Protein AF-A0A357IA00-F1 (afdb_monomer)

Mean predicted aligned error: 7.37 Å

Sequence (165 aa):
MKSTLLLFLLLGLASAQACAQSPETIKTDASGEVITHVTATASRWSAFDGQVDEADDLADLVAVAWGNGSLGLHRGHAPIENVLETFLGISHDEMHVLMEDAGLNLDGVCKHLGLPTENLIQSLVNSFRPFVSEGVSNGVITAKEADQWVEQLRAEFSKRVYWTG

Secondary structure (DSSP, 8-state):
----------------------GGG-------PPP-S-PPPP-TTSS--S--SSHHHHHHHHHHHH--GGGTTT---TTTHHHHHHHH-S-HHHHHHHHHTS---HHHHHHHHT--HHHHHHHHHHHHHHHHHHHHHTTSS-HHHHHHHHHHHHHHHHHHHT---

Structure (mmCIF, N/CA/C/O backbone):
data_AF-A0A357IA00-F1
#
_entry.id   AF-A0A357IA00-F1
#
loop_
_atom_site.group_PDB
_atom_site.id
_atom_site.type_symbol
_atom_site.label_atom_id
_atom_site.label_alt_id
_atom_site.label_comp_id
_atom_site.label_asym_id
_atom_site.label_entity_id
_atom_site.label_seq_id
_atom_site.pdbx_PDB_ins_code
_atom_site.Cartn_x
_atom_site.Cartn_y
_atom_site.Cartn_z
_atom_site.occupancy
_atom_site.B_iso_or_equiv
_atom_site.auth_seq_id
_atom_site.auth_comp_id
_atom_site.auth_asym_id
_atom_site.auth_atom_id
_atom_site.pdbx_PDB_model_num
ATOM 1 N N . MET A 1 1 ? 59.838 -47.662 -31.251 1.00 42.03 1 MET A N 1
ATOM 2 C CA . MET A 1 1 ? 59.859 -46.214 -30.938 1.00 42.03 1 MET A CA 1
ATOM 3 C C . MET A 1 1 ? 58.449 -45.699 -31.200 1.00 42.03 1 MET A C 1
ATOM 5 O O . MET A 1 1 ? 58.022 -45.743 -32.338 1.00 42.03 1 MET A O 1
ATOM 9 N N . LYS A 1 2 ? 57.588 -45.703 -30.175 1.00 43.16 2 LYS A N 1
ATOM 10 C CA . LYS A 1 2 ? 57.133 -44.511 -29.426 1.00 43.16 2 LYS A CA 1
ATOM 11 C C . LYS A 1 2 ? 56.618 -43.398 -30.350 1.00 43.16 2 LYS A C 1
ATOM 13 O O . LYS A 1 2 ? 57.444 -42.705 -30.924 1.00 43.16 2 LYS A O 1
ATOM 18 N N . SER A 1 3 ? 55.295 -43.235 -30.426 1.00 45.41 3 SER A N 1
ATOM 19 C CA . SER A 1 3 ? 54.645 -41.918 -30.323 1.00 45.41 3 SER A CA 1
ATOM 20 C C . SER A 1 3 ? 53.126 -42.059 -30.190 1.00 45.41 3 SER A C 1
ATOM 22 O O . SER A 1 3 ? 52.391 -42.199 -31.158 1.00 45.41 3 SER A O 1
ATOM 24 N N . THR A 1 4 ? 52.723 -42.129 -28.924 1.00 47.62 4 THR A N 1
ATOM 25 C CA . THR A 1 4 ? 51.715 -41.294 -28.259 1.00 47.62 4 THR A CA 1
ATOM 26 C C . THR A 1 4 ? 50.505 -40.824 -29.072 1.00 47.62 4 THR A C 1
ATOM 28 O O . THR A 1 4 ? 50.554 -39.839 -29.803 1.00 47.62 4 THR A O 1
ATOM 31 N N . LEU A 1 5 ? 49.384 -41.490 -28.799 1.00 42.22 5 LEU A N 1
ATOM 32 C CA . LEU A 1 5 ? 48.021 -41.001 -28.966 1.00 42.22 5 LEU A CA 1
ATOM 33 C C . LEU A 1 5 ? 47.804 -39.807 -28.014 1.00 42.22 5 LEU A C 1
ATOM 35 O O . LEU A 1 5 ? 47.891 -39.978 -26.798 1.00 42.22 5 LEU A O 1
ATOM 39 N N . LEU A 1 6 ? 47.549 -38.610 -28.546 1.00 43.16 6 LEU A N 1
ATOM 40 C CA . LEU A 1 6 ? 47.184 -37.438 -27.745 1.00 43.16 6 LEU A CA 1
ATOM 41 C C . LEU A 1 6 ? 45.670 -37.223 -27.855 1.00 43.16 6 LEU A C 1
ATOM 43 O O . LEU A 1 6 ? 45.167 -36.642 -28.813 1.00 43.16 6 LEU A O 1
ATOM 47 N N . LEU A 1 7 ? 44.950 -37.765 -26.876 1.00 41.38 7 LEU A N 1
ATOM 48 C CA . LEU A 1 7 ? 43.521 -37.568 -26.679 1.00 41.38 7 LEU A CA 1
ATOM 49 C C . LEU A 1 7 ? 43.317 -36.205 -26.001 1.00 41.38 7 LEU A C 1
ATOM 51 O O . LEU A 1 7 ? 43.512 -36.077 -24.794 1.00 41.38 7 LEU A O 1
ATOM 55 N N . PHE A 1 8 ? 42.947 -35.179 -26.768 1.00 42.94 8 PHE A N 1
ATOM 56 C CA . PHE A 1 8 ? 42.457 -33.922 -26.201 1.00 42.94 8 PHE A CA 1
ATOM 57 C C . PHE A 1 8 ? 41.003 -34.109 -25.766 1.00 42.94 8 PHE A C 1
ATOM 59 O O . PHE A 1 8 ? 40.069 -33.955 -26.549 1.00 42.94 8 PHE A O 1
ATOM 66 N N . LEU A 1 9 ? 40.820 -34.463 -24.496 1.00 45.28 9 LEU A N 1
ATOM 67 C CA . LEU A 1 9 ? 39.535 -34.364 -23.821 1.00 45.28 9 LEU A CA 1
ATOM 68 C C . LEU A 1 9 ? 39.321 -32.889 -23.437 1.00 45.28 9 LEU A C 1
ATOM 70 O O . LEU A 1 9 ? 39.740 -32.453 -22.366 1.00 45.28 9 LEU A O 1
ATOM 74 N N . LEU A 1 10 ? 38.707 -32.102 -24.326 1.00 43.69 10 LEU A N 1
ATOM 75 C CA . LEU A 1 10 ? 38.127 -30.813 -23.944 1.00 43.69 10 LEU A CA 1
ATOM 76 C C . LEU A 1 10 ? 36.872 -31.096 -23.101 1.00 43.69 10 LEU A C 1
ATOM 78 O O . LEU A 1 10 ? 35.783 -31.295 -23.637 1.00 43.69 10 LEU A O 1
ATOM 82 N N . LEU A 1 11 ? 37.024 -31.115 -21.775 1.00 46.38 11 LEU A N 1
ATOM 83 C CA . LEU A 1 11 ? 35.903 -30.867 -20.870 1.00 46.38 11 LEU A CA 1
ATOM 84 C C . LEU A 1 11 ? 35.528 -29.389 -21.021 1.00 46.38 11 LEU A C 1
ATOM 86 O O . LEU A 1 11 ? 36.132 -28.511 -20.407 1.00 46.38 11 LEU A O 1
ATOM 90 N N . GLY A 1 12 ? 34.552 -29.111 -21.883 1.00 43.78 12 GLY A N 1
ATOM 91 C CA . GLY A 1 12 ? 33.860 -27.833 -21.874 1.00 43.78 12 GLY A CA 1
ATOM 92 C C . GLY A 1 12 ? 33.111 -27.701 -20.553 1.00 43.78 12 GLY A C 1
ATOM 93 O O . GLY A 1 12 ? 32.105 -28.375 -20.343 1.00 43.78 12 GLY A O 1
ATOM 94 N N . LEU A 1 13 ? 33.609 -26.848 -19.658 1.00 54.28 13 LEU A N 1
ATOM 95 C CA . LEU A 1 13 ? 32.799 -26.295 -18.582 1.00 54.28 13 LEU A CA 1
ATOM 96 C C . LEU A 1 13 ? 31.706 -25.446 -19.236 1.00 54.28 13 LEU A C 1
ATOM 98 O O . LEU A 1 13 ? 31.933 -24.296 -19.604 1.00 54.28 13 LEU A O 1
ATOM 102 N N . ALA A 1 14 ? 30.521 -26.026 -19.404 1.00 50.19 14 ALA A N 1
ATOM 103 C CA . ALA A 1 14 ? 29.306 -25.242 -19.513 1.00 50.19 14 ALA A CA 1
ATOM 104 C C . ALA A 1 14 ? 29.082 -24.609 -18.137 1.00 50.19 14 ALA A C 1
ATOM 106 O O . ALA A 1 14 ? 28.537 -25.237 -17.230 1.00 50.19 14 ALA A O 1
ATOM 107 N N . SER A 1 15 ? 29.580 -23.388 -17.957 1.00 54.38 15 SER A N 1
ATOM 108 C CA . SER A 1 15 ? 29.129 -22.528 -16.872 1.00 54.38 15 SER A CA 1
ATOM 109 C C . SER A 1 15 ? 27.621 -22.380 -17.040 1.00 54.38 15 SER A C 1
ATOM 111 O O . SER A 1 15 ? 27.161 -21.749 -17.990 1.00 54.38 15 SER A O 1
ATOM 113 N N . ALA A 1 16 ? 26.848 -23.018 -16.164 1.00 47.97 16 ALA A N 1
ATOM 114 C CA . ALA A 1 16 ? 25.434 -22.733 -16.019 1.00 47.97 16 ALA A CA 1
ATOM 115 C C . ALA A 1 16 ? 25.329 -21.309 -15.462 1.00 47.97 16 ALA A C 1
ATOM 117 O O . ALA A 1 16 ? 25.293 -21.099 -14.252 1.00 47.97 16 ALA A O 1
ATOM 118 N N . GLN A 1 17 ? 25.369 -20.320 -16.354 1.00 48.19 17 GLN A N 1
ATOM 119 C CA . GLN A 1 17 ? 24.880 -18.987 -16.059 1.00 48.19 17 GLN A CA 1
ATOM 120 C C . GLN A 1 17 ? 23.398 -19.192 -15.732 1.00 48.19 17 GLN A C 1
ATOM 122 O O . GLN A 1 17 ? 22.596 -19.443 -16.630 1.00 48.19 17 GLN A O 1
ATOM 127 N N . ALA A 1 18 ? 23.034 -19.172 -14.449 1.00 45.34 18 ALA A N 1
ATOM 128 C CA . ALA A 1 18 ? 21.660 -18.864 -14.090 1.00 45.34 18 ALA A CA 1
ATOM 129 C C . ALA A 1 18 ? 21.361 -17.540 -14.800 1.00 45.34 18 ALA A C 1
ATOM 131 O O . ALA A 1 18 ? 22.087 -16.564 -14.598 1.00 45.34 18 ALA A O 1
ATOM 132 N N . CYS A 1 19 ? 20.428 -17.549 -15.749 1.00 46.84 19 CYS A N 1
ATOM 133 C CA . CYS A 1 19 ? 20.071 -16.356 -16.498 1.00 46.84 19 CYS A CA 1
ATOM 134 C C . CYS A 1 19 ? 19.528 -15.340 -15.493 1.00 46.84 19 CYS A C 1
ATOM 136 O O . CYS A 1 19 ? 18.376 -15.451 -15.089 1.00 46.84 19 CYS A O 1
ATOM 138 N N . ALA A 1 20 ? 20.357 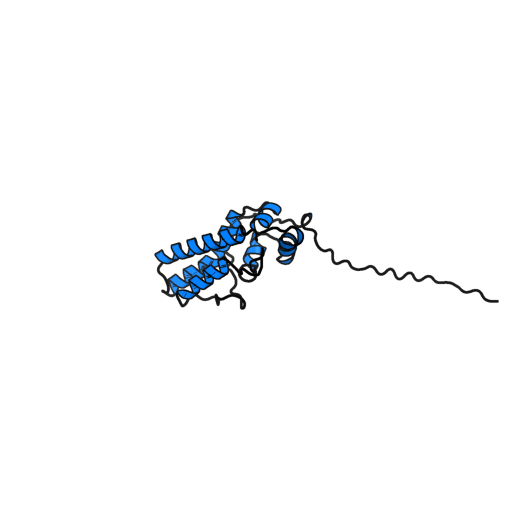-14.388 -15.059 1.00 65.00 20 ALA A N 1
ATOM 139 C CA . ALA A 1 20 ? 19.856 -13.187 -14.414 1.00 65.00 20 ALA A CA 1
ATOM 140 C C . ALA A 1 20 ? 18.888 -12.549 -15.417 1.00 65.00 20 ALA A C 1
ATOM 142 O O . ALA A 1 20 ? 19.295 -12.222 -16.537 1.00 65.00 20 ALA A O 1
ATOM 143 N N . GLN A 1 21 ? 17.600 -12.505 -15.073 1.00 78.62 21 GLN A N 1
ATOM 144 C CA . GLN A 1 21 ? 16.610 -11.826 -15.900 1.00 78.62 21 GLN A CA 1
ATOM 145 C C . GLN A 1 21 ? 17.008 -10.357 -15.962 1.00 78.62 21 GLN A C 1
ATOM 147 O O . GLN A 1 21 ? 17.310 -9.756 -14.936 1.00 78.62 21 GLN A O 1
ATOM 152 N N . SER A 1 22 ? 17.058 -9.790 -17.161 1.00 89.94 22 SER A N 1
ATOM 153 C CA . SER A 1 22 ? 17.303 -8.363 -17.311 1.00 89.94 22 SER A CA 1
ATOM 154 C C . SER A 1 22 ? 15.982 -7.591 -17.211 1.00 89.94 22 SER A C 1
ATOM 156 O O . SER A 1 22 ? 14.942 -8.124 -17.631 1.00 89.94 22 SER A O 1
ATOM 158 N N . PRO A 1 23 ? 15.991 -6.348 -16.692 1.00 92.75 23 PRO A N 1
ATOM 159 C CA . PRO A 1 23 ? 14.782 -5.545 -16.494 1.00 92.75 23 PRO A CA 1
ATOM 160 C C . PRO A 1 23 ? 13.853 -5.479 -17.717 1.00 92.75 23 PRO A C 1
ATOM 162 O O . PRO A 1 23 ? 12.634 -5.562 -17.590 1.00 92.75 23 PRO A O 1
ATOM 165 N N . GLU A 1 24 ? 14.410 -5.390 -18.926 1.00 91.94 24 GLU A N 1
ATOM 166 C CA . GLU A 1 24 ? 13.651 -5.293 -20.178 1.00 91.94 24 GLU A CA 1
ATOM 167 C C . GLU A 1 24 ? 12.888 -6.569 -20.574 1.00 91.94 24 GLU A C 1
ATOM 169 O O . GLU A 1 24 ? 11.997 -6.520 -21.428 1.00 91.94 24 GLU A O 1
ATOM 174 N N . THR A 1 25 ? 13.233 -7.715 -19.981 1.00 95.56 25 THR A N 1
ATOM 175 C CA . THR A 1 25 ? 12.562 -8.997 -20.247 1.00 95.56 25 THR A CA 1
ATOM 176 C C . THR A 1 25 ? 11.401 -9.272 -19.302 1.00 95.56 25 THR A C 1
ATOM 178 O O . THR A 1 25 ? 10.534 -10.078 -19.641 1.00 95.56 25 THR A O 1
ATOM 181 N N . ILE A 1 26 ? 11.357 -8.581 -18.161 1.00 97.12 26 ILE A N 1
ATOM 182 C CA . ILE A 1 26 ? 10.311 -8.737 -17.153 1.00 97.12 26 ILE A CA 1
ATOM 183 C C . ILE A 1 26 ? 9.039 -8.063 -17.660 1.00 97.12 26 ILE A C 1
ATOM 185 O O . ILE A 1 26 ? 9.021 -6.876 -17.996 1.00 97.12 26 ILE A O 1
ATOM 189 N N . LYS A 1 27 ? 7.975 -8.857 -17.735 1.00 96.25 27 LYS A N 1
ATOM 190 C CA . LYS A 1 27 ? 6.643 -8.467 -18.193 1.00 96.25 27 LYS A CA 1
ATOM 191 C C . LYS A 1 27 ? 5.608 -9.126 -17.300 1.00 96.25 27 LYS A C 1
ATOM 193 O O . LYS A 1 27 ? 5.905 -10.111 -16.634 1.00 96.25 27 LYS A O 1
ATOM 198 N N . THR A 1 28 ? 4.395 -8.602 -17.343 1.00 97.75 28 THR A N 1
ATOM 199 C CA . THR A 1 28 ? 3.259 -9.158 -16.618 1.00 97.75 28 THR A CA 1
ATOM 200 C C . THR A 1 28 ? 2.105 -9.452 -17.561 1.00 97.75 28 THR A C 1
ATOM 202 O O . THR A 1 28 ? 1.917 -8.746 -18.554 1.00 97.75 28 THR A O 1
ATOM 205 N N . ASP A 1 29 ? 1.321 -10.466 -17.205 1.00 95.06 29 ASP A N 1
ATOM 206 C CA . ASP A 1 29 ? -0.002 -10.732 -17.773 1.00 95.06 29 ASP A CA 1
ATOM 207 C C . ASP A 1 29 ? -1.131 -10.300 -16.808 1.00 95.06 29 ASP A C 1
ATOM 209 O O . ASP A 1 29 ? -2.309 -10.564 -17.062 1.00 95.06 29 ASP A O 1
ATOM 213 N N . ALA A 1 30 ? -0.796 -9.650 -15.683 1.00 97.12 30 ALA A N 1
ATOM 214 C CA . ALA A 1 30 ? -1.780 -9.137 -14.736 1.00 97.12 30 ALA A CA 1
ATOM 215 C C . ALA A 1 30 ? -2.651 -8.045 -15.369 1.00 97.12 30 ALA A C 1
ATOM 217 O O . ALA A 1 30 ? -2.186 -7.198 -16.130 1.00 97.12 30 ALA A O 1
ATOM 218 N N . SER A 1 31 ? -3.933 -8.031 -15.000 1.00 95.31 31 SER A N 1
ATOM 219 C CA . SER A 1 31 ? -4.900 -7.051 -15.507 1.00 95.31 31 SER A CA 1
ATOM 220 C C . SER A 1 31 ? -4.685 -5.637 -14.957 1.00 95.31 31 SER A C 1
ATOM 222 O O . SER A 1 31 ? -5.182 -4.673 -15.537 1.00 95.31 31 SER A O 1
ATOM 224 N N . GLY A 1 3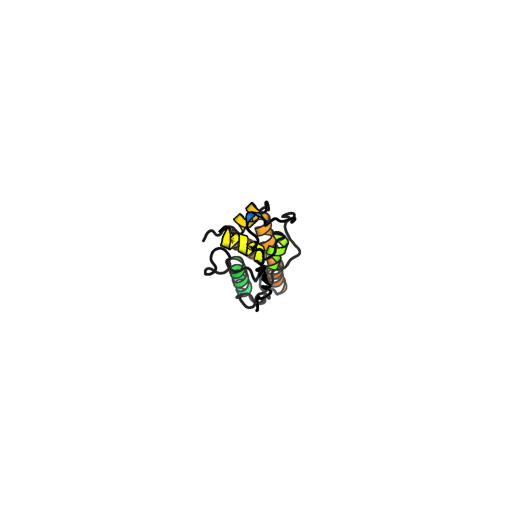2 ? -3.995 -5.504 -13.817 1.00 95.31 32 GLY A N 1
ATOM 225 C CA . GLY A 1 32 ? -3.881 -4.245 -13.078 1.00 95.31 32 GLY A CA 1
ATOM 226 C C . GLY A 1 32 ? -5.182 -3.798 -12.406 1.00 95.31 32 GLY A C 1
ATOM 227 O O . GLY A 1 32 ? -5.308 -2.633 -12.019 1.00 95.31 32 GLY A O 1
ATOM 228 N N . GLU A 1 33 ? -6.170 -4.687 -12.286 1.00 98.19 33 GLU A N 1
ATOM 229 C CA . GLU A 1 33 ? -7.403 -4.418 -11.547 1.00 98.19 33 GLU A CA 1
ATOM 230 C C . GLU A 1 33 ? -7.151 -4.329 -10.037 1.00 98.19 33 GLU A C 1
ATOM 232 O O . GLU A 1 33 ? -6.215 -4.911 -9.491 1.00 98.19 33 GLU A O 1
ATOM 237 N N . VAL A 1 34 ? -8.012 -3.581 -9.345 1.00 98.56 34 VAL A N 1
ATOM 238 C CA . VAL A 1 34 ? -7.945 -3.443 -7.889 1.00 98.56 34 VAL A CA 1
ATOM 239 C C . VAL A 1 34 ? -8.228 -4.784 -7.213 1.00 98.56 34 VAL A C 1
ATOM 241 O O . VAL A 1 34 ? -9.272 -5.394 -7.437 1.00 98.56 34 VAL A O 1
ATOM 244 N N . ILE A 1 35 ? -7.344 -5.191 -6.304 1.00 97.06 35 ILE A N 1
ATOM 245 C CA . ILE A 1 35 ? -7.514 -6.391 -5.486 1.00 97.06 35 ILE A CA 1
ATOM 246 C C . ILE A 1 35 ? -8.331 -6.063 -4.232 1.00 97.06 35 ILE A C 1
ATOM 248 O O . ILE A 1 35 ? -8.116 -5.050 -3.561 1.00 97.06 35 ILE A O 1
ATOM 252 N N . THR A 1 36 ? -9.267 -6.947 -3.889 1.00 95.56 36 THR A N 1
ATOM 253 C CA . THR A 1 36 ? -10.145 -6.837 -2.706 1.00 95.56 36 THR A CA 1
ATOM 254 C C . THR A 1 36 ? -10.107 -8.065 -1.794 1.00 95.56 36 THR A C 1
ATOM 256 O O . THR A 1 36 ? -10.689 -8.035 -0.713 1.00 95.56 36 THR A O 1
ATOM 259 N N . HIS A 1 37 ? -9.443 -9.146 -2.215 1.00 91.69 37 HIS A N 1
ATOM 260 C CA . HIS A 1 37 ? -9.500 -10.462 -1.560 1.00 91.69 37 HIS A CA 1
ATOM 261 C C . HIS A 1 37 ? -8.153 -10.948 -1.011 1.00 91.69 37 HIS A C 1
ATOM 263 O O . HIS A 1 37 ? -8.045 -12.095 -0.586 1.00 91.69 37 HIS A O 1
ATOM 269 N N . VAL A 1 38 ? -7.131 -10.092 -1.020 1.00 94.06 38 VAL A N 1
ATOM 270 C CA . VAL A 1 38 ? -5.818 -10.392 -0.443 1.00 94.06 38 VAL A CA 1
ATOM 271 C C . VAL A 1 38 ? -5.630 -9.509 0.777 1.00 94.06 38 VAL A C 1
ATOM 273 O O . VAL A 1 38 ? -5.632 -8.286 0.656 1.00 94.06 38 VAL A O 1
ATOM 276 N N . THR 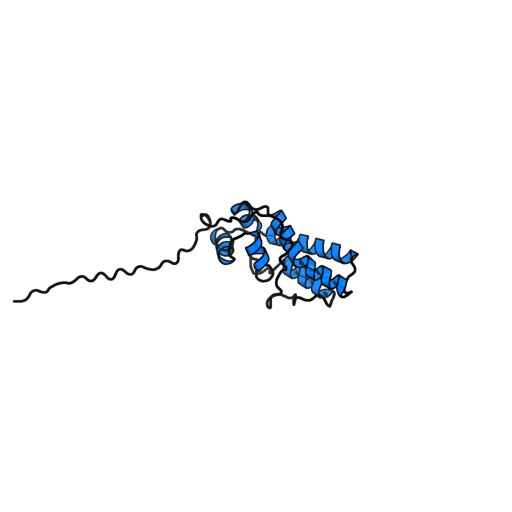A 1 39 ? -5.475 -10.131 1.942 1.00 93.69 39 THR A N 1
ATOM 277 C CA . THR A 1 39 ? -5.074 -9.445 3.173 1.00 93.69 39 THR A CA 1
ATOM 278 C C . THR A 1 39 ? -3.554 -9.427 3.251 1.00 93.69 39 THR A C 1
ATOM 280 O O . THR A 1 39 ? -2.894 -10.411 2.906 1.00 93.69 39 THR A O 1
ATOM 283 N N . ALA A 1 40 ? -2.997 -8.308 3.697 1.00 92.38 40 ALA A N 1
ATOM 284 C CA . ALA A 1 40 ? -1.577 -8.209 3.985 1.00 92.38 40 ALA A CA 1
ATOM 285 C C . ALA A 1 40 ? -1.171 -9.155 5.122 1.00 92.38 40 ALA A C 1
ATOM 287 O O . ALA A 1 40 ? -1.985 -9.527 5.968 1.00 92.38 40 ALA A O 1
ATOM 288 N N . THR A 1 41 ? 0.093 -9.560 5.136 1.00 89.75 41 THR A N 1
ATOM 289 C CA . THR A 1 41 ? 0.585 -10.540 6.106 1.00 89.75 41 THR A CA 1
ATOM 290 C C . THR A 1 41 ? 1.300 -9.823 7.243 1.00 89.75 41 THR A C 1
ATOM 292 O O . THR A 1 41 ? 2.207 -9.026 7.010 1.00 89.75 41 THR A O 1
ATOM 295 N N . ALA A 1 42 ? 0.934 -10.123 8.488 1.00 80.81 42 ALA A N 1
ATOM 296 C CA . ALA A 1 42 ? 1.729 -9.687 9.628 1.00 80.81 42 ALA A CA 1
ATOM 297 C C . ALA A 1 42 ? 3.135 -10.301 9.538 1.00 80.81 42 ALA A C 1
ATOM 299 O O . ALA A 1 42 ? 3.300 -11.487 9.251 1.00 80.81 42 ALA A O 1
ATOM 300 N N . SER A 1 43 ? 4.166 -9.493 9.760 1.00 79.56 43 SER A N 1
ATOM 301 C CA . SER A 1 43 ? 5.558 -9.927 9.640 1.00 79.56 43 SER A CA 1
ATOM 302 C C . SER A 1 43 ? 6.241 -9.835 10.991 1.00 79.56 43 SER A C 1
ATOM 304 O O . SER A 1 43 ? 6.122 -8.828 11.672 1.00 79.56 43 SER A O 1
ATOM 306 N N . ARG A 1 44 ? 7.072 -10.822 11.345 1.00 79.00 44 ARG A N 1
ATOM 307 C CA . ARG A 1 44 ? 7.902 -10.767 12.569 1.00 79.00 44 ARG A CA 1
ATOM 308 C C . ARG A 1 44 ? 8.883 -9.583 12.610 1.00 79.00 44 ARG A C 1
ATOM 310 O O . ARG A 1 44 ? 9.554 -9.372 13.612 1.00 79.00 44 ARG A O 1
ATOM 317 N N . TRP A 1 45 ? 9.045 -8.898 11.481 1.00 76.69 45 TRP A N 1
ATOM 318 C CA . TRP A 1 45 ? 9.912 -7.734 11.303 1.00 76.69 45 TRP A CA 1
ATOM 319 C C . TRP A 1 45 ? 9.137 -6.408 11.316 1.00 76.69 45 TRP A C 1
ATOM 321 O O . TRP A 1 45 ? 9.719 -5.358 11.054 1.00 76.69 45 TRP A O 1
ATOM 331 N N . SER A 1 46 ? 7.828 -6.472 11.557 1.00 83.19 46 SER A N 1
ATOM 332 C CA . SER A 1 46 ? 6.908 -5.347 11.678 1.00 83.19 46 SER A CA 1
ATOM 333 C C . SER A 1 46 ? 6.656 -5.025 13.153 1.00 83.19 46 SER A C 1
ATOM 335 O O . SER A 1 46 ? 6.777 -5.908 13.999 1.00 83.19 46 SER A O 1
ATOM 337 N N . ALA A 1 47 ? 6.302 -3.771 13.446 1.00 81.81 47 ALA A N 1
ATOM 338 C CA . ALA A 1 47 ? 5.765 -3.381 14.751 1.00 81.81 47 ALA A CA 1
ATOM 339 C C . ALA A 1 47 ? 4.340 -3.930 14.952 1.00 81.81 47 ALA A C 1
ATOM 341 O O . ALA A 1 47 ? 4.028 -4.441 16.016 1.00 81.81 47 ALA A O 1
ATOM 342 N N . PHE A 1 48 ? 3.536 -3.938 13.882 1.00 92.94 48 PHE A N 1
ATOM 343 C CA . PHE A 1 48 ? 2.209 -4.549 13.859 1.00 92.94 48 PHE A CA 1
ATOM 344 C C . PHE A 1 48 ? 2.295 -6.079 13.925 1.00 92.94 48 PHE A C 1
ATOM 346 O O . PHE A 1 48 ? 2.929 -6.696 13.056 1.00 92.94 48 PHE A O 1
ATOM 353 N N . ASP A 1 49 ? 1.637 -6.674 14.918 1.00 90.69 49 ASP A N 1
ATOM 354 C CA . ASP A 1 49 ? 1.691 -8.104 15.234 1.00 90.69 49 ASP A CA 1
ATOM 355 C C . ASP A 1 49 ? 0.620 -8.948 14.514 1.00 90.69 49 ASP A C 1
ATOM 357 O O . ASP A 1 49 ? 0.689 -10.181 14.510 1.00 90.69 49 ASP A O 1
ATOM 361 N N . GLY A 1 50 ? -0.316 -8.287 13.829 1.00 93.44 50 GLY A N 1
ATOM 362 C CA . GLY A 1 50 ? -1.392 -8.922 13.077 1.00 93.44 50 GLY A CA 1
ATOM 363 C C . GLY A 1 50 ? -2.756 -8.896 13.751 1.00 93.44 50 GLY A C 1
ATOM 364 O O . GLY A 1 50 ? -3.665 -9.522 13.205 1.00 93.44 50 GLY A O 1
ATOM 365 N N . GLN A 1 51 ? -2.902 -8.219 14.888 1.00 95.06 51 GLN A N 1
ATOM 366 C CA . GLN A 1 51 ? -4.172 -8.039 15.590 1.00 95.06 51 GLN A CA 1
ATOM 367 C C . GLN A 1 51 ? -4.405 -6.556 15.886 1.00 95.06 51 GLN A C 1
ATOM 369 O O . GLN A 1 51 ? -3.480 -5.754 15.859 1.00 95.06 51 GLN A O 1
ATOM 374 N N . VAL A 1 52 ? -5.666 -6.179 16.100 1.00 97.00 52 VAL A N 1
ATOM 375 C CA . VAL A 1 52 ? -6.030 -4.826 16.550 1.00 97.00 52 VAL A CA 1
ATOM 376 C C . VAL A 1 52 ? -6.846 -4.954 17.824 1.00 97.00 52 VAL A C 1
ATOM 378 O O . VAL A 1 52 ? -8.080 -5.016 17.781 1.00 97.00 52 VAL A O 1
ATOM 381 N N . ASP A 1 53 ? -6.159 -5.047 18.955 1.00 96.69 53 ASP A N 1
ATOM 382 C CA . ASP A 1 53 ? -6.757 -5.109 20.289 1.00 96.69 53 ASP A CA 1
ATOM 383 C C . ASP A 1 53 ? -6.503 -3.835 21.114 1.00 96.69 53 ASP A C 1
ATOM 385 O O . ASP A 1 53 ? -7.231 -3.578 22.080 1.00 96.69 53 ASP A O 1
ATOM 389 N N . GLU A 1 54 ? -5.606 -2.961 20.651 1.00 96.06 54 GLU A N 1
ATOM 390 C CA . GLU A 1 54 ? -5.338 -1.637 21.201 1.00 96.06 54 GLU A CA 1
ATOM 391 C C . GLU A 1 54 ? -5.297 -0.547 20.109 1.00 96.06 54 GLU A C 1
ATOM 393 O O . GLU A 1 54 ? -5.128 -0.792 18.915 1.00 96.06 54 GLU A O 1
ATOM 398 N N . ALA A 1 55 ? -5.499 0.717 20.502 1.00 90.75 55 ALA A N 1
ATOM 399 C CA . ALA A 1 55 ? -5.532 1.825 19.538 1.00 90.75 55 ALA A CA 1
ATOM 400 C C . ALA A 1 55 ? -4.161 2.077 18.884 1.00 90.75 55 ALA A C 1
ATOM 402 O O . ALA A 1 55 ? -4.103 2.549 17.745 1.00 90.75 55 ALA A O 1
ATOM 403 N N . ASP A 1 56 ? -3.078 1.754 19.595 1.00 95.75 56 ASP A N 1
ATOM 404 C CA . ASP A 1 56 ? -1.706 1.922 19.118 1.00 95.75 56 ASP A CA 1
ATOM 405 C C . ASP A 1 56 ? -1.375 0.951 17.965 1.00 95.75 56 ASP A C 1
ATOM 407 O O . ASP A 1 56 ? -0.601 1.316 17.078 1.00 95.75 56 ASP A O 1
ATOM 411 N N . ASP A 1 57 ? -2.058 -0.197 17.857 1.00 97.00 57 ASP A N 1
ATOM 412 C CA . ASP A 1 57 ? -1.873 -1.146 16.747 1.00 97.00 57 ASP A CA 1
ATOM 413 C C . ASP A 1 57 ? -2.199 -0.520 15.387 1.00 97.00 57 ASP A C 1
ATOM 415 O O . ASP A 1 57 ? -1.589 -0.844 14.368 1.00 97.00 57 ASP A O 1
ATOM 419 N N . LEU A 1 58 ? -3.149 0.420 15.345 1.00 96.94 58 LEU A N 1
ATOM 420 C CA . LEU A 1 58 ? -3.493 1.137 14.115 1.00 96.94 58 LEU A CA 1
ATOM 421 C C . LEU A 1 58 ? -2.407 2.144 13.722 1.00 96.94 58 LEU A C 1
ATOM 423 O O . LEU A 1 58 ? -2.183 2.369 12.530 1.00 96.94 58 LEU A O 1
ATOM 427 N N . ALA A 1 59 ? -1.699 2.720 14.696 1.00 96.88 59 ALA A N 1
ATOM 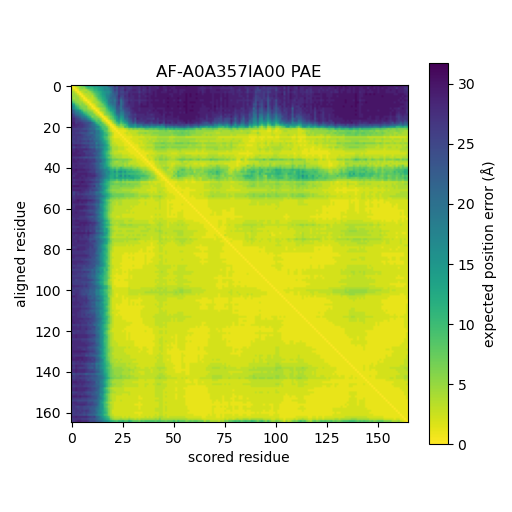428 C CA . ALA A 1 59 ? -0.534 3.553 14.423 1.00 96.88 59 ALA A CA 1
ATOM 429 C C . ALA A 1 59 ? 0.622 2.705 13.871 1.00 96.88 59 ALA A C 1
ATOM 431 O O . ALA A 1 59 ? 1.255 3.101 12.887 1.00 96.88 59 ALA A O 1
ATOM 432 N N . ASP A 1 60 ? 0.836 1.513 14.427 1.00 96.44 60 ASP A N 1
ATOM 433 C CA . ASP A 1 60 ? 1.811 0.554 13.910 1.00 96.44 60 ASP A CA 1
ATOM 434 C C . ASP A 1 60 ? 1.440 0.075 12.505 1.00 96.44 60 ASP A C 1
ATOM 436 O O . ASP A 1 60 ? 2.290 0.034 11.613 1.00 96.44 60 ASP A O 1
ATOM 440 N N . LEU A 1 61 ? 0.158 -0.184 12.250 1.00 96.81 61 LEU A N 1
ATOM 441 C CA . LEU A 1 61 ? -0.357 -0.530 10.931 1.00 96.81 61 LEU A CA 1
ATOM 442 C C . LEU A 1 61 ? -0.078 0.584 9.897 1.00 96.81 61 LEU A C 1
ATOM 444 O O . LEU A 1 61 ? 0.356 0.308 8.774 1.00 96.81 61 LEU A O 1
ATOM 448 N N . VAL A 1 62 ? -0.261 1.854 10.272 1.00 97.19 62 VAL A N 1
ATOM 449 C CA . VAL A 1 62 ? 0.093 3.016 9.435 1.00 97.19 62 VAL A CA 1
ATOM 450 C C . VAL A 1 62 ? 1.608 3.114 9.216 1.00 97.19 62 VAL A C 1
ATOM 452 O O . VAL A 1 62 ? 2.054 3.377 8.095 1.00 97.19 62 VAL A O 1
ATOM 455 N N . ALA A 1 63 ? 2.424 2.834 10.235 1.00 96.12 63 ALA A N 1
ATOM 456 C CA . ALA A 1 63 ? 3.879 2.793 10.093 1.00 96.12 63 ALA A CA 1
ATOM 457 C C . ALA A 1 63 ? 4.333 1.686 9.121 1.00 96.12 63 ALA A C 1
ATOM 459 O O . ALA A 1 63 ? 5.242 1.902 8.314 1.00 96.12 63 ALA A O 1
ATOM 460 N N . VAL A 1 64 ? 3.666 0.529 9.127 1.00 96.44 64 VAL A N 1
ATOM 461 C CA . VAL A 1 64 ? 3.898 -0.550 8.153 1.00 96.44 64 VAL A CA 1
ATOM 462 C C . VAL A 1 64 ? 3.545 -0.116 6.732 1.00 96.44 64 VAL A C 1
ATOM 464 O O . VAL A 1 64 ? 4.294 -0.421 5.797 1.00 96.44 64 VAL A O 1
ATOM 467 N N . ALA A 1 65 ? 2.439 0.614 6.555 1.00 97.50 65 ALA A N 1
ATOM 468 C CA . ALA A 1 65 ? 2.047 1.141 5.250 1.00 97.50 65 ALA A CA 1
ATOM 469 C C . ALA A 1 65 ? 3.123 2.074 4.667 1.00 97.50 65 ALA A C 1
ATOM 471 O O . ALA A 1 65 ? 3.451 1.971 3.482 1.00 97.50 65 ALA A O 1
ATOM 472 N N . TRP A 1 66 ? 3.741 2.915 5.506 1.00 97.06 66 TRP A N 1
ATOM 473 C CA . TRP A 1 66 ? 4.855 3.778 5.097 1.00 97.06 66 TRP A CA 1
ATOM 474 C C . TRP A 1 66 ? 6.147 2.997 4.809 1.00 97.06 66 TRP A C 1
ATOM 476 O O . TRP A 1 66 ? 6.878 3.286 3.855 1.00 97.06 66 TRP A O 1
ATOM 486 N N . GLY A 1 67 ? 6.417 1.973 5.616 1.00 95.25 67 GLY A N 1
ATOM 487 C CA . GLY A 1 67 ? 7.592 1.125 5.489 1.00 95.25 67 GLY A CA 1
ATOM 488 C C . GLY A 1 67 ? 8.879 1.743 6.051 1.00 95.25 67 GLY A C 1
ATOM 489 O O . GLY A 1 67 ? 8.921 2.845 6.601 1.00 95.25 67 GLY A O 1
ATOM 490 N N . ASN A 1 68 ? 9.981 1.004 5.924 1.00 93.31 68 ASN A N 1
ATOM 491 C CA . ASN A 1 68 ? 11.247 1.329 6.576 1.00 93.31 68 ASN A CA 1
ATOM 492 C C . ASN A 1 68 ? 12.137 2.270 5.741 1.00 93.31 68 ASN A C 1
ATOM 494 O O . ASN A 1 68 ? 12.740 1.867 4.746 1.00 93.31 68 ASN A O 1
ATOM 498 N N . GLY A 1 69 ? 12.302 3.489 6.270 1.00 92.81 69 GLY A N 1
ATOM 499 C CA . GLY A 1 69 ? 13.413 4.437 6.070 1.00 92.81 69 GLY A CA 1
ATOM 500 C C . GLY A 1 69 ? 14.664 3.928 5.376 1.00 92.81 69 GLY A C 1
ATOM 501 O O . GLY A 1 69 ? 15.033 4.372 4.290 1.00 92.81 69 GLY A O 1
ATOM 502 N N . SER A 1 70 ? 15.337 3.034 6.087 1.00 94.12 70 SER A N 1
ATOM 503 C CA . SER A 1 70 ? 16.698 2.577 5.818 1.00 94.12 70 SER A CA 1
ATOM 504 C C . SER A 1 70 ? 16.828 1.670 4.596 1.00 94.12 70 SER A C 1
ATOM 506 O O . SER A 1 70 ? 17.945 1.407 4.162 1.00 94.12 70 SER A O 1
AT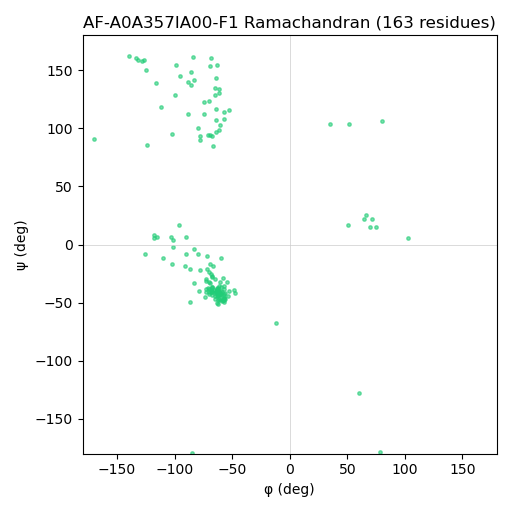OM 508 N N . LEU A 1 71 ? 15.709 1.217 4.022 1.00 94.06 71 LEU A N 1
ATOM 509 C CA . LEU A 1 71 ? 15.682 0.280 2.896 1.00 94.06 71 LEU A CA 1
ATOM 510 C C . LEU A 1 71 ? 15.537 0.973 1.531 1.00 94.06 71 LEU A C 1
ATOM 512 O O . LEU A 1 71 ? 15.163 0.334 0.549 1.00 94.06 71 LEU A O 1
ATOM 516 N N . GLY A 1 72 ? 15.792 2.283 1.457 1.00 95.44 72 GLY A N 1
ATOM 517 C CA . GLY A 1 72 ? 15.820 3.024 0.194 1.00 95.44 72 GLY A CA 1
ATOM 518 C C . GLY A 1 72 ? 14.489 2.965 -0.560 1.00 95.44 72 GLY A C 1
ATOM 519 O O . GLY A 1 72 ? 13.441 3.269 0.015 1.00 95.44 72 GLY A O 1
ATOM 520 N N . LEU A 1 73 ? 14.535 2.585 -1.843 1.00 95.44 73 LEU A N 1
ATOM 521 C CA . LEU A 1 73 ? 13.356 2.465 -2.712 1.00 95.44 73 LEU A CA 1
ATOM 522 C C . LEU A 1 73 ? 12.410 1.328 -2.299 1.00 95.44 73 LEU A C 1
ATOM 524 O O . LEU A 1 73 ? 11.209 1.436 -2.517 1.00 95.44 73 LEU A O 1
ATOM 528 N N . HIS A 1 74 ? 12.917 0.272 -1.655 1.00 94.25 74 HIS A N 1
ATOM 529 C CA . HIS A 1 74 ? 12.114 -0.904 -1.295 1.00 94.25 74 HIS A CA 1
ATOM 530 C C . HIS A 1 74 ? 11.147 -0.615 -0.143 1.00 94.25 74 HIS A C 1
ATOM 532 O O . HIS A 1 74 ? 10.021 -1.111 -0.090 1.00 94.25 74 HIS A O 1
ATOM 538 N N . ARG A 1 75 ? 11.619 0.140 0.857 1.00 94.81 75 ARG A N 1
ATOM 539 C CA . ARG A 1 75 ? 10.905 0.402 2.124 1.00 94.81 75 ARG A CA 1
ATOM 540 C C . ARG A 1 75 ? 10.367 -0.855 2.838 1.00 94.81 75 ARG A C 1
ATOM 542 O O . ARG A 1 75 ? 9.547 -0.743 3.741 1.00 94.81 75 ARG A O 1
ATOM 549 N N . GLY A 1 76 ? 10.865 -2.043 2.481 1.00 93.38 76 GLY A N 1
ATOM 550 C CA . GLY A 1 76 ? 10.561 -3.345 3.088 1.00 93.38 76 GLY A CA 1
ATOM 551 C C . GLY A 1 76 ? 9.245 -3.974 2.627 1.00 93.38 76 GLY A C 1
ATOM 552 O O . GLY A 1 76 ? 8.176 -3.557 3.055 1.00 93.38 76 GLY A O 1
ATOM 553 N N . HIS A 1 77 ? 9.297 -5.017 1.797 1.00 94.31 77 HIS A N 1
ATOM 554 C CA . HIS A 1 77 ? 8.106 -5.611 1.170 1.00 94.31 77 HIS A CA 1
ATOM 555 C C . HIS A 1 77 ? 7.386 -6.676 1.997 1.00 94.31 77 HIS A C 1
ATOM 557 O O . HIS A 1 77 ? 6.205 -6.870 1.761 1.00 94.31 77 HIS A O 1
ATOM 563 N N . ALA A 1 78 ? 8.036 -7.308 2.978 1.00 93.62 78 ALA A N 1
ATOM 564 C CA . ALA A 1 78 ? 7.512 -8.517 3.628 1.00 93.62 78 ALA A CA 1
ATOM 565 C C . ALA A 1 78 ? 6.028 -8.452 4.071 1.00 93.62 78 ALA A C 1
ATOM 567 O O . ALA A 1 78 ? 5.311 -9.418 3.830 1.00 93.62 78 ALA A O 1
ATOM 568 N N . PRO A 1 79 ? 5.511 -7.351 4.659 1.00 94.12 79 PRO A N 1
ATOM 569 C CA . PRO A 1 79 ? 4.099 -7.294 5.051 1.00 94.12 79 PRO A CA 1
ATOM 570 C C . PRO A 1 79 ? 3.108 -7.225 3.877 1.00 94.12 79 PRO A C 1
ATOM 572 O O . PRO A 1 79 ? 1.946 -7.592 4.021 1.00 94.12 79 PRO A O 1
ATOM 575 N N . ILE A 1 80 ? 3.557 -6.740 2.717 1.00 96.44 80 ILE A N 1
ATOM 576 C CA . ILE A 1 80 ? 2.736 -6.490 1.521 1.00 96.44 80 ILE A CA 1
ATOM 577 C C . ILE A 1 80 ? 3.154 -7.335 0.315 1.00 96.44 80 ILE A C 1
ATOM 579 O O . ILE A 1 80 ? 2.640 -7.130 -0.779 1.00 96.44 80 ILE A O 1
ATOM 583 N N . GLU A 1 81 ? 4.099 -8.256 0.491 1.00 96.56 81 GLU A N 1
ATOM 584 C CA . GLU A 1 81 ? 4.732 -9.022 -0.584 1.00 96.56 81 GLU A CA 1
ATOM 585 C C . GLU A 1 81 ? 3.696 -9.787 -1.402 1.00 96.56 81 GLU A C 1
ATOM 587 O O . GLU A 1 81 ? 3.629 -9.622 -2.614 1.00 96.56 81 GLU A O 1
ATOM 592 N N . ASN A 1 82 ? 2.787 -10.494 -0.731 1.00 96.75 82 ASN A N 1
ATOM 593 C CA . ASN A 1 82 ? 1.700 -11.218 -1.383 1.00 96.75 82 ASN A CA 1
ATOM 594 C C . ASN A 1 82 ? 0.773 -10.303 -2.205 1.00 96.75 82 ASN A C 1
ATOM 596 O O . ASN A 1 82 ? 0.293 -10.700 -3.266 1.00 96.75 82 ASN A O 1
ATOM 600 N N . VAL A 1 83 ? 0.514 -9.078 -1.738 1.00 98.19 83 VAL A N 1
ATOM 601 C CA . VAL A 1 83 ? -0.298 -8.088 -2.465 1.00 98.19 83 VAL A CA 1
ATOM 602 C C . VAL A 1 83 ? 0.455 -7.586 -3.692 1.00 98.19 83 VAL A C 1
ATOM 604 O O . VAL A 1 83 ? -0.141 -7.479 -4.761 1.00 98.19 83 VAL A O 1
ATOM 607 N N . LEU A 1 84 ? 1.754 -7.306 -3.549 1.00 98.31 84 LEU A N 1
ATOM 608 C CA . LEU A 1 84 ? 2.618 -6.864 -4.643 1.00 98.31 84 LEU A CA 1
ATOM 609 C C . LEU A 1 84 ? 2.729 -7.935 -5.726 1.00 98.31 84 LEU A C 1
ATOM 611 O O . LEU A 1 84 ? 2.464 -7.632 -6.883 1.00 98.31 84 LEU A O 1
ATOM 615 N N . GLU A 1 85 ? 3.036 -9.179 -5.364 1.00 98.06 85 GLU A N 1
ATOM 616 C CA . GLU A 1 85 ? 3.120 -10.287 -6.321 1.00 98.06 85 GLU A CA 1
ATOM 617 C C . GLU A 1 85 ? 1.785 -10.512 -7.036 1.00 98.06 85 GLU A C 1
ATOM 619 O O . GLU A 1 85 ? 1.741 -10.644 -8.259 1.00 98.06 85 GLU A O 1
ATOM 624 N N . THR A 1 86 ? 0.671 -10.476 -6.294 1.00 98.00 86 THR A N 1
ATOM 625 C CA . THR A 1 86 ? -0.661 -10.653 -6.888 1.00 98.00 86 THR A CA 1
ATOM 626 C C . THR A 1 86 ? -1.014 -9.510 -7.844 1.00 98.00 86 THR A C 1
ATOM 628 O O . THR A 1 86 ? -1.542 -9.763 -8.924 1.00 98.00 86 THR A O 1
ATOM 631 N N . PHE A 1 87 ? -0.752 -8.254 -7.465 1.00 98.69 87 PHE A N 1
ATOM 632 C CA . PHE A 1 87 ? -1.117 -7.090 -8.279 1.00 98.69 87 PHE A CA 1
ATOM 633 C C . PHE A 1 87 ? -0.219 -6.941 -9.502 1.00 98.69 87 PHE A C 1
ATOM 635 O O . PHE A 1 87 ? -0.700 -6.681 -10.604 1.00 98.69 87 PHE A O 1
ATOM 642 N N . LEU A 1 88 ? 1.090 -7.085 -9.297 1.00 98.56 88 LEU A N 1
ATOM 643 C CA . LEU A 1 88 ? 2.082 -6.891 -10.342 1.00 98.56 88 LEU A CA 1
ATOM 644 C C . LEU A 1 88 ? 2.158 -8.094 -11.279 1.00 98.56 88 LEU A C 1
ATOM 646 O O . LEU A 1 88 ? 2.607 -7.927 -12.408 1.00 98.56 88 LEU A O 1
ATOM 650 N N . GLY A 1 89 ? 1.726 -9.283 -10.847 1.00 98.25 89 GLY A N 1
ATOM 651 C CA . GLY A 1 89 ? 1.799 -10.515 -11.637 1.00 98.25 89 GLY A CA 1
ATOM 652 C C . GLY A 1 89 ? 3.227 -10.962 -11.947 1.00 98.25 89 GLY A C 1
ATOM 653 O O . GLY A 1 89 ? 3.437 -11.675 -12.924 1.00 98.25 89 GLY A O 1
ATOM 654 N N . ILE A 1 90 ? 4.191 -10.517 -11.142 1.00 98.38 90 ILE A N 1
ATOM 655 C CA . ILE A 1 90 ? 5.600 -10.909 -11.197 1.00 98.38 90 ILE A CA 1
ATOM 656 C C . ILE A 1 90 ? 6.036 -11.390 -9.816 1.00 98.38 90 ILE A C 1
ATOM 658 O O . ILE A 1 90 ? 5.412 -11.048 -8.808 1.00 98.38 90 ILE A O 1
ATOM 662 N N . SER A 1 91 ? 7.109 -12.169 -9.767 1.00 97.88 91 SER A N 1
ATOM 663 C CA . SER A 1 91 ? 7.701 -12.596 -8.499 1.00 97.88 91 SER A CA 1
ATOM 664 C C . SER A 1 91 ? 8.348 -11.436 -7.735 1.00 97.88 91 SER A C 1
ATOM 666 O O . SER A 1 91 ? 8.717 -10.403 -8.306 1.00 97.88 91 SER A O 1
ATOM 668 N N . HIS A 1 92 ? 8.541 -11.630 -6.428 1.00 96.75 92 HIS A N 1
ATOM 669 C CA . HIS A 1 92 ? 9.317 -10.707 -5.602 1.00 96.75 92 HIS A CA 1
ATOM 670 C C . HIS A 1 92 ? 10.743 -10.485 -6.138 1.00 96.75 92 HIS A C 1
ATOM 672 O O . HIS A 1 92 ? 11.188 -9.340 -6.217 1.00 96.75 92 HIS A O 1
ATOM 678 N N . ASP A 1 93 ? 11.418 -11.544 -6.596 1.00 97.12 93 ASP A N 1
ATOM 679 C CA . ASP A 1 93 ? 12.767 -11.464 -7.178 1.00 97.12 93 ASP A CA 1
ATOM 680 C C . ASP A 1 93 ? 12.797 -10.612 -8.461 1.00 97.12 93 ASP A C 1
ATOM 682 O O . ASP A 1 93 ? 13.662 -9.751 -8.621 1.00 97.12 93 ASP A O 1
ATOM 686 N N . GLU A 1 94 ? 11.825 -10.788 -9.362 1.00 97.88 94 GLU A N 1
ATOM 687 C CA . GLU A 1 94 ? 11.698 -9.960 -10.572 1.00 97.88 94 GLU A CA 1
ATOM 688 C C . GLU A 1 94 ? 11.450 -8.488 -10.228 1.00 97.88 94 GLU A C 1
ATOM 690 O O . GLU A 1 94 ? 12.019 -7.587 -10.849 1.00 97.88 94 GLU A O 1
ATOM 695 N N . MET A 1 95 ? 10.639 -8.215 -9.203 1.00 98.00 95 MET A N 1
ATOM 696 C CA . MET A 1 95 ? 10.455 -6.850 -8.721 1.00 98.00 95 MET A CA 1
ATOM 697 C C . MET A 1 95 ? 11.774 -6.268 -8.196 1.00 98.00 95 MET A C 1
ATOM 699 O O . MET A 1 95 ? 12.082 -5.116 -8.495 1.00 98.00 95 MET A O 1
ATOM 703 N N . HIS A 1 96 ? 12.575 -7.043 -7.461 1.00 97.25 96 HIS A N 1
ATOM 704 C CA . HIS A 1 96 ? 13.894 -6.606 -6.999 1.00 97.25 96 HIS A CA 1
ATOM 705 C C . HIS A 1 96 ? 14.835 -6.274 -8.161 1.00 97.25 96 HIS A C 1
ATOM 707 O O . HIS A 1 96 ? 15.461 -5.218 -8.126 1.00 97.25 96 HIS A O 1
ATOM 713 N N . VAL A 1 97 ? 14.855 -7.075 -9.231 1.00 97.50 97 VAL A N 1
ATOM 714 C CA . VAL A 1 97 ? 15.604 -6.745 -10.458 1.00 97.50 97 VAL A CA 1
ATOM 715 C C . VAL A 1 97 ? 15.172 -5.385 -11.021 1.00 97.50 97 VAL A C 1
ATOM 717 O O . VAL A 1 97 ? 16.012 -4.540 -11.328 1.00 97.50 97 VAL A O 1
ATOM 720 N N . LEU A 1 98 ? 13.866 -5.120 -11.123 1.00 97.69 98 LEU A N 1
ATOM 721 C CA . LEU A 1 98 ? 13.371 -3.826 -11.607 1.00 97.69 98 LEU A CA 1
ATOM 722 C C . LEU A 1 98 ? 13.764 -2.658 -10.685 1.00 97.69 98 LEU A C 1
ATOM 724 O O . LEU A 1 98 ? 14.080 -1.567 -11.163 1.00 97.69 98 LEU A O 1
ATOM 728 N N . MET A 1 99 ? 13.743 -2.857 -9.369 1.00 97.62 99 MET A N 1
ATOM 729 C CA . MET A 1 99 ? 14.032 -1.788 -8.411 1.00 97.62 99 MET A CA 1
ATOM 730 C C . MET A 1 99 ? 15.531 -1.512 -8.252 1.00 97.62 99 MET A C 1
ATOM 732 O O . MET A 1 99 ? 15.929 -0.352 -8.162 1.00 97.62 99 MET A O 1
ATOM 736 N N . GLU A 1 100 ? 16.363 -2.551 -8.238 1.00 96.25 100 GLU A N 1
ATOM 737 C CA . GLU A 1 100 ? 17.803 -2.453 -7.982 1.00 96.25 100 GLU A CA 1
ATOM 738 C C . GLU A 1 100 ? 18.585 -2.154 -9.262 1.00 96.25 100 GLU A C 1
ATOM 740 O O . GLU A 1 100 ? 19.367 -1.200 -9.293 1.00 96.25 100 GLU A O 1
ATOM 745 N N . ASP A 1 101 ? 18.332 -2.903 -10.338 1.00 95.56 101 ASP A N 1
ATOM 746 C CA . ASP A 1 101 ? 19.120 -2.789 -11.569 1.00 95.56 101 ASP A CA 1
ATOM 747 C C . ASP A 1 101 ? 18.630 -1.642 -12.461 1.00 95.56 101 ASP A C 1
ATOM 749 O O . ASP A 1 101 ? 19.433 -0.991 -13.135 1.00 95.56 101 ASP A O 1
ATOM 753 N N . ALA A 1 102 ? 17.320 -1.362 -12.459 1.00 95.19 102 ALA A N 1
ATOM 754 C CA . ALA A 1 102 ? 16.735 -0.250 -13.217 1.00 95.19 102 ALA A CA 1
ATOM 755 C C . ALA A 1 102 ? 16.411 0.988 -12.359 1.00 95.19 102 ALA A C 1
ATOM 757 O O . ALA A 1 102 ? 15.987 2.011 -12.902 1.00 95.19 102 ALA A O 1
ATOM 758 N N . GLY A 1 103 ? 16.633 0.934 -11.040 1.00 96.50 103 GLY A N 1
ATOM 759 C CA . GLY A 1 103 ? 16.441 2.077 -10.140 1.00 96.50 103 GLY A CA 1
ATOM 760 C C . GLY A 1 103 ? 14.984 2.524 -10.000 1.00 96.50 103 GLY A C 1
ATOM 761 O O . GLY A 1 103 ? 14.724 3.702 -9.745 1.00 96.50 103 GLY A O 1
ATOM 762 N N . LEU A 1 104 ? 14.025 1.622 -10.226 1.00 97.94 104 LEU A N 1
ATOM 763 C CA . LEU A 1 104 ? 12.602 1.943 -10.181 1.00 97.94 104 LEU A CA 1
ATOM 764 C C . LEU A 1 104 ? 12.070 1.911 -8.741 1.00 97.94 104 LEU A C 1
ATOM 766 O O . LEU A 1 104 ? 12.410 1.045 -7.941 1.00 97.94 104 LEU A O 1
ATOM 770 N N . ASN A 1 105 ? 11.176 2.839 -8.412 1.00 98.50 105 ASN A N 1
ATOM 771 C CA . ASN A 1 105 ? 10.275 2.684 -7.270 1.00 98.50 105 ASN A CA 1
ATOM 772 C C . ASN A 1 105 ? 9.025 1.888 -7.687 1.00 98.50 105 ASN A C 1
ATOM 774 O O . ASN A 1 105 ? 8.895 1.500 -8.847 1.00 98.50 105 ASN A O 1
ATOM 778 N N . LEU A 1 106 ? 8.078 1.656 -6.774 1.00 98.44 106 LEU A N 1
ATOM 779 C CA . LEU A 1 106 ? 6.868 0.877 -7.086 1.00 98.44 106 LEU A CA 1
ATOM 780 C C . LEU A 1 106 ? 6.005 1.515 -8.191 1.00 98.44 106 LEU A C 1
ATOM 782 O O . LEU A 1 106 ? 5.446 0.795 -9.016 1.00 98.44 106 LEU A O 1
ATOM 786 N N . ASP A 1 107 ? 5.919 2.848 -8.252 1.00 98.81 107 ASP A N 1
ATOM 787 C CA . ASP A 1 107 ? 5.281 3.550 -9.377 1.00 98.81 107 ASP A CA 1
ATOM 788 C C . ASP A 1 107 ? 6.012 3.289 -10.707 1.00 98.81 107 ASP A C 1
ATOM 790 O O . ASP A 1 107 ? 5.385 2.997 -11.725 1.00 98.81 107 ASP A O 1
ATOM 794 N N . GLY A 1 108 ? 7.344 3.337 -10.701 1.00 98.62 108 GLY A N 1
ATOM 795 C CA . GLY A 1 108 ? 8.184 3.008 -11.848 1.00 98.62 108 GLY A CA 1
ATOM 796 C C . GLY A 1 108 ? 7.994 1.566 -12.311 1.00 98.62 108 GLY A C 1
ATOM 797 O O . GLY A 1 108 ? 7.847 1.331 -13.509 1.00 98.62 108 GLY A O 1
ATOM 798 N N . VAL A 1 109 ? 7.912 0.617 -11.374 1.00 98.62 109 VAL A N 1
ATOM 799 C CA . VAL A 1 109 ? 7.595 -0.791 -11.653 1.00 98.62 109 VAL A CA 1
ATOM 800 C C . VAL A 1 109 ? 6.213 -0.911 -12.301 1.00 98.62 109 VAL A C 1
ATOM 802 O O . VAL A 1 109 ? 6.090 -1.545 -13.347 1.00 98.62 109 VAL A O 1
ATOM 805 N N . CYS A 1 110 ? 5.183 -0.248 -11.760 1.00 98.75 110 CYS A N 1
ATOM 806 C CA . CYS A 1 110 ? 3.848 -0.240 -12.371 1.00 98.75 110 CYS A CA 1
ATOM 807 C C . CYS A 1 110 ? 3.887 0.304 -13.803 1.00 98.75 110 CYS A C 1
ATOM 809 O O . CYS A 1 110 ? 3.373 -0.334 -14.718 1.00 98.75 110 CYS A O 1
ATOM 811 N N . LYS A 1 111 ? 4.547 1.445 -14.024 1.00 98.56 111 LYS A N 1
ATOM 812 C CA . LYS A 1 111 ? 4.681 2.063 -15.353 1.00 98.56 111 LYS A CA 1
ATOM 813 C C . LYS A 1 111 ? 5.429 1.175 -16.341 1.00 98.56 111 LYS A C 1
ATOM 815 O O . LYS A 1 111 ? 5.002 1.076 -17.488 1.00 98.56 111 LYS A O 1
ATOM 820 N N . HIS A 1 112 ? 6.507 0.526 -15.901 1.00 98.38 112 HIS A N 1
ATOM 821 C CA . HIS A 1 112 ? 7.266 -0.435 -16.707 1.00 98.38 112 HIS A CA 1
ATOM 822 C C . HIS A 1 112 ? 6.384 -1.600 -17.164 1.00 98.38 112 HIS A C 1
ATOM 824 O O . HIS A 1 112 ? 6.427 -1.999 -18.324 1.00 98.38 112 HIS A O 1
ATOM 830 N N . LEU A 1 113 ? 5.527 -2.086 -16.268 1.00 98.50 113 LEU A N 1
ATOM 831 C CA . LEU A 1 113 ? 4.593 -3.180 -16.523 1.00 98.50 113 LEU A CA 1
ATOM 832 C C . LEU A 1 113 ? 3.285 -2.743 -17.209 1.00 98.50 113 LEU A C 1
ATOM 834 O O . LEU A 1 113 ? 2.460 -3.589 -17.540 1.00 98.50 113 LEU A O 1
ATOM 838 N N . GLY A 1 114 ? 3.073 -1.442 -17.437 1.00 98.31 114 GLY A N 1
ATOM 839 C CA . GLY A 1 114 ? 1.831 -0.914 -18.011 1.00 98.31 114 GLY A CA 1
ATOM 840 C C . GLY A 1 114 ? 0.622 -0.970 -17.067 1.00 98.31 114 GLY A C 1
ATOM 841 O O . GLY A 1 114 ? -0.516 -0.938 -17.531 1.00 98.31 114 GLY A O 1
ATOM 842 N N . LEU A 1 115 ? 0.856 -1.046 -15.756 1.00 98.69 115 LEU A N 1
ATOM 843 C CA . LEU A 1 115 ? -0.172 -1.145 -14.724 1.00 98.69 115 LEU A CA 1
ATOM 844 C C . LEU A 1 115 ? -0.527 0.237 -14.138 1.00 98.69 115 LEU A C 1
ATOM 846 O O . LEU A 1 115 ? 0.345 1.096 -13.983 1.00 98.69 115 LEU A O 1
ATOM 850 N N . PRO A 1 116 ? -1.797 0.474 -13.768 1.00 98.50 116 PRO A N 1
ATOM 851 C CA . PRO A 1 116 ? -2.221 1.725 -13.146 1.00 98.50 116 PRO A CA 1
ATOM 852 C C . PRO A 1 116 ? -1.761 1.822 -11.682 1.00 98.50 116 PRO A C 1
ATOM 854 O O . PRO A 1 116 ? -2.291 1.137 -10.808 1.00 98.50 116 PRO A O 1
ATOM 857 N N . THR A 1 117 ? -0.834 2.741 -11.396 1.00 98.75 117 THR A N 1
ATOM 858 C CA . THR A 1 117 ? -0.271 2.975 -10.050 1.00 98.75 117 THR A CA 1
ATOM 859 C C . THR A 1 117 ? -1.337 3.213 -8.973 1.00 98.75 117 THR A C 1
ATOM 861 O O . THR A 1 117 ? -1.240 2.692 -7.864 1.00 98.75 117 THR A O 1
ATOM 864 N N . GLU A 1 118 ? -2.403 3.950 -9.286 1.00 98.69 118 GLU A N 1
ATOM 865 C CA . GLU A 1 118 ? -3.481 4.212 -8.321 1.00 98.69 118 GLU A CA 1
ATOM 866 C C . GLU A 1 118 ? -4.246 2.941 -7.922 1.00 98.69 118 GLU A C 1
ATOM 868 O O . GLU A 1 118 ? -4.700 2.822 -6.781 1.00 98.69 118 GLU A O 1
ATOM 873 N N . ASN A 1 119 ? -4.335 1.946 -8.811 1.00 98.81 119 ASN A N 1
ATOM 874 C CA . ASN A 1 119 ? -4.942 0.665 -8.454 1.00 98.81 119 ASN A CA 1
ATOM 875 C C . ASN A 1 119 ? -4.028 -0.149 -7.533 1.00 98.81 119 ASN A C 1
ATOM 877 O O . ASN A 1 119 ? -4.548 -0.875 -6.684 1.00 98.81 119 ASN A O 1
ATOM 881 N N . LEU A 1 120 ? -2.700 -0.000 -7.633 1.00 98.81 120 LEU A N 1
ATOM 882 C CA . LEU A 1 120 ? -1.779 -0.583 -6.655 1.00 98.81 120 LEU A CA 1
ATOM 883 C C . LEU A 1 120 ? -2.032 0.025 -5.272 1.00 98.81 120 LEU A C 1
ATOM 885 O O . LEU A 1 120 ? -2.252 -0.711 -4.313 1.00 98.81 120 LEU A O 1
ATOM 889 N N . ILE A 1 121 ? -2.068 1.359 -5.171 1.00 98.88 121 ILE A N 1
ATOM 890 C CA . ILE A 1 121 ? -2.334 2.060 -3.903 1.00 98.88 121 ILE A CA 1
ATOM 891 C C . ILE A 1 121 ? -3.673 1.605 -3.317 1.00 98.88 121 ILE A C 1
ATOM 893 O O . ILE A 1 121 ? -3.755 1.267 -2.136 1.00 98.88 121 ILE A O 1
ATOM 897 N N . GLN A 1 122 ? -4.722 1.529 -4.138 1.00 98.81 122 GLN A N 1
ATOM 898 C CA . GLN A 1 122 ? -6.026 1.051 -3.688 1.00 98.81 122 GLN A CA 1
ATOM 899 C C . GLN A 1 122 ? -5.991 -0.409 -3.215 1.00 98.81 122 GLN A C 1
ATOM 901 O O . GLN A 1 122 ? -6.628 -0.731 -2.212 1.00 98.81 122 GLN A O 1
ATOM 906 N N . SER A 1 123 ? -5.261 -1.283 -3.909 1.00 98.81 123 SER A N 1
ATOM 907 C CA . SER A 1 123 ? -5.106 -2.696 -3.537 1.00 98.81 123 SER A CA 1
ATOM 908 C C . SER A 1 123 ? -4.373 -2.847 -2.204 1.00 98.81 123 SER A C 1
ATOM 910 O O . SER A 1 123 ? -4.810 -3.610 -1.344 1.00 98.81 123 SER A O 1
ATOM 912 N N . LEU A 1 124 ? -3.317 -2.058 -1.986 1.00 98.75 124 LEU A N 1
ATOM 913 C CA . LEU A 1 124 ? -2.590 -2.002 -0.717 1.00 98.75 124 LEU A CA 1
ATOM 914 C C . LEU A 1 124 ? -3.495 -1.523 0.423 1.00 98.75 124 LEU A C 1
ATOM 916 O O . LEU A 1 124 ? -3.590 -2.194 1.449 1.00 98.75 124 LEU A O 1
ATOM 920 N N . VAL A 1 125 ? -4.249 -0.437 0.222 1.00 98.69 125 VAL A N 1
ATOM 921 C CA . VAL A 1 125 ? -5.239 0.033 1.205 1.00 98.69 125 VAL A CA 1
ATOM 922 C C . VAL A 1 125 ? -6.257 -1.064 1.510 1.00 98.69 125 VAL A C 1
ATOM 924 O O . VAL A 1 125 ? -6.478 -1.383 2.676 1.00 98.69 125 VAL A O 1
ATOM 927 N N . ASN A 1 126 ? -6.844 -1.684 0.481 1.00 98.56 126 ASN A N 1
ATOM 928 C CA . ASN A 1 126 ? -7.824 -2.760 0.640 1.00 98.56 126 ASN A CA 1
ATOM 929 C C . ASN A 1 126 ? -7.271 -3.934 1.448 1.00 98.56 126 ASN A C 1
ATOM 931 O O . ASN A 1 126 ? -7.999 -4.475 2.275 1.00 98.56 126 ASN A O 1
ATOM 935 N N . SER A 1 127 ? -5.996 -4.277 1.258 1.00 98.44 127 SER A N 1
ATOM 936 C CA . SER A 1 127 ? -5.348 -5.369 1.985 1.00 98.44 127 SER A CA 1
ATOM 937 C C . SER A 1 127 ? -5.182 -5.112 3.488 1.00 98.44 127 SER A C 1
ATOM 939 O O . SER A 1 127 ? -5.019 -6.065 4.247 1.00 98.44 127 SER A O 1
ATOM 941 N N . PHE A 1 128 ? -5.275 -3.850 3.926 1.00 98.06 128 PHE A N 1
ATOM 942 C CA . PHE A 1 128 ? -5.187 -3.432 5.331 1.00 98.06 128 PHE A CA 1
ATOM 943 C C . PHE A 1 128 ? -6.561 -3.112 5.951 1.00 98.06 128 PHE A C 1
ATOM 945 O O . PHE A 1 128 ? -6.700 -3.102 7.174 1.00 98.06 128 PHE A O 1
ATOM 952 N N . ARG A 1 129 ? -7.612 -2.900 5.139 1.00 97.62 129 ARG A N 1
ATOM 953 C CA . ARG A 1 129 ? -8.988 -2.658 5.631 1.00 97.62 129 ARG A CA 1
ATOM 954 C C . ARG A 1 129 ? -9.521 -3.743 6.582 1.00 97.62 129 ARG A C 1
ATOM 956 O O . ARG A 1 129 ? -10.300 -3.370 7.464 1.00 97.62 129 ARG A O 1
ATOM 963 N N . PRO A 1 130 ? -9.160 -5.039 6.454 1.00 97.56 130 PRO A N 1
ATOM 964 C CA . PRO A 1 130 ? -9.562 -6.054 7.424 1.00 97.56 130 PRO A CA 1
ATOM 965 C C . PRO A 1 130 ? -9.117 -5.737 8.855 1.00 97.56 130 PRO A C 1
ATOM 967 O O . PRO A 1 130 ? -9.949 -5.825 9.749 1.00 97.56 130 PRO A O 1
ATOM 970 N N . PHE A 1 131 ? -7.884 -5.265 9.063 1.00 97.44 131 PHE A N 1
ATOM 971 C CA . PHE A 1 131 ? -7.377 -4.897 10.394 1.00 97.44 131 PHE A CA 1
ATOM 972 C C . PHE A 1 131 ? -8.104 -3.672 10.966 1.00 97.44 131 PHE A C 1
ATOM 974 O O . PHE A 1 131 ? -8.511 -3.649 12.122 1.00 97.44 131 PHE A O 1
ATOM 981 N N . VAL A 1 132 ? -8.399 -2.671 10.132 1.00 98.00 132 VAL A N 1
ATOM 982 C CA . VAL A 1 132 ? -9.223 -1.529 10.572 1.00 98.00 132 VAL A CA 1
ATOM 983 C C . VAL A 1 132 ? -10.641 -1.984 10.958 1.00 98.00 132 VAL A C 1
ATOM 985 O O . VAL A 1 132 ? -11.213 -1.510 11.938 1.00 98.00 132 VAL A O 1
ATOM 988 N N . SER A 1 133 ? -11.214 -2.929 10.208 1.00 97.81 133 SER A N 1
ATOM 989 C CA . SER A 1 133 ? -12.542 -3.494 10.500 1.00 97.81 133 SER A CA 1
ATOM 990 C C . SER A 1 133 ? -12.539 -4.356 11.767 1.00 97.81 133 SER A C 1
ATOM 992 O O . SER A 1 133 ? -13.532 -4.385 12.497 1.00 97.81 133 SER A O 1
ATOM 994 N N . GLU A 1 134 ? -11.429 -5.036 12.041 1.00 97.94 134 GLU A N 1
ATOM 995 C CA . GLU A 1 134 ? -11.181 -5.742 13.294 1.00 97.94 134 GLU A CA 1
ATOM 996 C C . GLU A 1 134 ? -11.175 -4.767 14.474 1.00 97.94 134 GLU A C 1
ATOM 998 O O . GLU A 1 134 ? -11.928 -4.987 15.416 1.00 97.94 134 GLU A O 1
ATOM 1003 N N . GLY A 1 135 ? -10.476 -3.630 14.381 1.00 98.25 135 GLY A N 1
ATOM 1004 C CA . GLY A 1 135 ? -10.499 -2.598 15.426 1.00 98.25 135 GLY A CA 1
ATOM 1005 C C . GLY A 1 135 ? -11.907 -2.072 15.741 1.00 98.25 135 GLY A C 1
ATOM 1006 O O . GLY A 1 135 ? -12.242 -1.832 16.902 1.00 98.25 135 GLY A O 1
ATOM 1007 N N . VAL A 1 136 ? -12.780 -1.956 14.731 1.00 98.44 136 VAL A N 1
ATOM 1008 C CA . VAL A 1 136 ? -14.204 -1.632 14.950 1.00 98.44 136 VAL A CA 1
ATOM 1009 C C . VAL A 1 136 ? -14.936 -2.773 15.654 1.00 98.44 136 VAL A C 1
ATOM 1011 O O . VAL A 1 136 ? -15.724 -2.537 16.569 1.00 98.44 136 VAL A O 1
ATOM 1014 N N . SER A 1 137 ? -14.685 -4.013 15.235 1.00 98.31 137 SER A N 1
ATOM 1015 C CA . SER A 1 137 ? -15.340 -5.207 15.784 1.00 98.31 137 SER A CA 1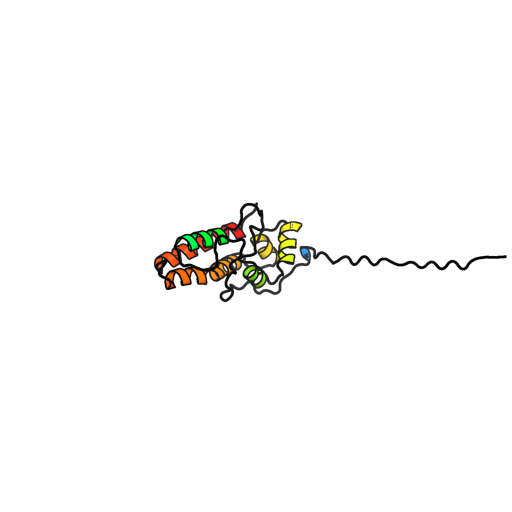
ATOM 1016 C C . SER A 1 137 ? -14.938 -5.473 17.238 1.00 98.31 137 SER A C 1
ATOM 1018 O O . SER A 1 137 ? -15.783 -5.860 18.044 1.00 98.31 137 SER A O 1
ATOM 1020 N N . ASN A 1 138 ? -13.679 -5.199 17.579 1.00 98.06 138 ASN A N 1
ATOM 1021 C CA . ASN A 1 138 ? -13.122 -5.321 18.923 1.00 98.06 138 ASN A CA 1
ATOM 1022 C C . ASN A 1 138 ? -13.487 -4.126 19.823 1.00 98.06 138 ASN A C 1
ATOM 1024 O O . ASN A 1 138 ? -13.252 -4.164 21.028 1.00 98.06 138 ASN A O 1
ATOM 1028 N N . GLY A 1 139 ? -14.100 -3.073 19.267 1.00 98.25 139 GLY A N 1
ATOM 1029 C CA . GLY A 1 139 ? -14.490 -1.875 20.012 1.00 98.25 139 GLY A CA 1
ATOM 1030 C C . GLY A 1 139 ? -13.324 -0.948 20.368 1.00 98.25 139 GLY A C 1
ATOM 1031 O O . GLY A 1 139 ? -13.496 -0.065 21.205 1.00 98.25 139 GLY A O 1
ATOM 1032 N N . VAL A 1 140 ? -12.165 -1.132 19.729 1.00 98.25 140 VAL A N 1
ATOM 1033 C CA . VAL A 1 140 ? -10.975 -0.275 19.857 1.00 98.25 140 VAL A CA 1
ATOM 1034 C C . VAL A 1 140 ? -11.231 1.096 19.232 1.00 98.25 140 VAL A C 1
ATOM 1036 O O . VAL A 1 140 ? -10.837 2.123 19.780 1.00 98.25 140 VAL A O 1
ATOM 1039 N N . ILE A 1 141 ? -11.933 1.114 18.096 1.00 98.38 141 ILE A N 1
ATOM 1040 C CA . ILE A 1 141 ? -12.319 2.327 17.369 1.00 98.38 141 ILE A CA 1
ATOM 1041 C C . ILE A 1 141 ? -13.789 2.290 16.953 1.00 98.38 141 ILE A C 1
ATOM 1043 O O . ILE A 1 141 ? -14.426 1.244 16.848 1.00 98.38 141 ILE A O 1
ATOM 1047 N N . THR A 1 142 ? -14.343 3.459 16.663 1.00 98.19 142 THR A N 1
ATOM 1048 C CA . THR A 1 142 ? -15.670 3.610 16.068 1.00 98.19 142 THR A CA 1
ATOM 1049 C C . THR A 1 142 ? -15.625 3.478 14.545 1.00 98.19 142 THR A C 1
ATOM 1051 O O . THR A 1 142 ? -14.604 3.713 13.899 1.00 98.19 142 THR A O 1
ATOM 1054 N N . ALA A 1 143 ? -16.781 3.212 13.929 1.00 96.81 143 ALA A N 1
ATOM 1055 C CA . ALA A 1 143 ? -16.909 3.209 12.468 1.00 96.81 143 ALA A CA 1
ATOM 1056 C C . ALA A 1 143 ? -16.508 4.550 11.819 1.00 96.81 143 ALA A C 1
ATOM 1058 O O . ALA A 1 143 ? -16.041 4.569 10.688 1.00 96.81 143 ALA A O 1
ATOM 1059 N N . LYS A 1 144 ? -16.662 5.674 12.532 1.00 96.06 144 LYS A N 1
ATOM 1060 C CA . LYS A 1 144 ? -16.246 6.994 12.039 1.00 96.06 144 LYS A CA 1
ATOM 1061 C C . LYS A 1 144 ? -14.723 7.154 12.042 1.00 96.06 144 LYS A C 1
ATOM 1063 O O . LYS A 1 144 ? -14.175 7.781 11.141 1.00 96.06 144 LYS A O 1
ATOM 1068 N N . GLU A 1 145 ? -14.051 6.624 13.058 1.00 98.00 145 GLU A N 1
ATOM 1069 C CA . GLU A 1 145 ? -12.586 6.637 13.141 1.00 98.00 145 GLU A CA 1
ATOM 1070 C C . GLU A 1 145 ? -11.970 5.689 12.108 1.00 98.00 145 GLU A C 1
ATOM 1072 O O . GLU A 1 145 ? -10.925 6.005 11.547 1.00 98.00 145 GLU A O 1
ATOM 1077 N N . ALA A 1 146 ? -12.643 4.583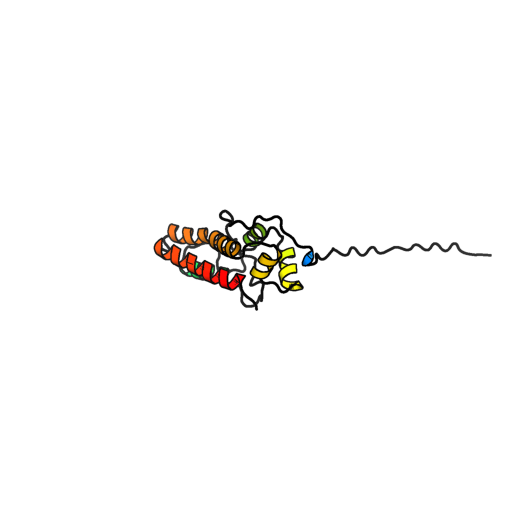 11.777 1.00 98.25 146 ALA A N 1
ATOM 1078 C CA . ALA A 1 146 ? -12.196 3.649 10.744 1.00 98.25 146 ALA A CA 1
ATOM 1079 C C . ALA A 1 146 ? -11.915 4.336 9.397 1.00 98.25 146 ALA A C 1
ATOM 1081 O O . ALA A 1 146 ? -10.869 4.100 8.794 1.00 98.25 146 ALA A O 1
ATOM 1082 N N . ASP A 1 147 ? -12.798 5.233 8.949 1.00 97.25 147 ASP A N 1
ATOM 1083 C CA . ASP A 1 147 ? -12.591 5.981 7.703 1.00 97.25 147 ASP A CA 1
ATOM 1084 C C . ASP A 1 147 ? -11.334 6.865 7.772 1.00 97.25 147 ASP A C 1
ATOM 1086 O O . ASP A 1 147 ? -10.580 6.961 6.806 1.00 97.25 147 ASP A O 1
ATOM 1090 N N . GLN A 1 148 ? -11.052 7.465 8.933 1.00 98.00 148 GLN A N 1
ATOM 1091 C CA . GLN A 1 148 ? -9.855 8.288 9.134 1.00 98.00 148 GLN A CA 1
ATOM 1092 C C . GLN A 1 148 ? -8.573 7.451 9.092 1.00 98.00 148 GLN A C 1
ATOM 1094 O O . GLN A 1 148 ? -7.564 7.900 8.549 1.00 98.00 148 GLN A O 1
ATOM 1099 N N . TRP A 1 149 ? -8.604 6.234 9.635 1.00 98.38 149 TRP A N 1
ATOM 1100 C CA . TRP A 1 149 ? -7.484 5.296 9.552 1.00 98.38 149 TRP A CA 1
ATOM 1101 C C . TRP A 1 149 ? -7.251 4.806 8.122 1.00 98.38 149 TRP A C 1
ATOM 1103 O O . TRP A 1 149 ? -6.109 4.761 7.671 1.00 98.38 149 TRP A O 1
ATOM 1113 N N . VAL A 1 150 ? -8.314 4.522 7.365 1.00 98.44 150 VAL A N 1
ATOM 1114 C CA . VAL A 1 150 ? -8.205 4.148 5.945 1.00 98.44 150 VAL A CA 1
ATOM 1115 C C . VAL A 1 150 ? -7.586 5.272 5.107 1.00 98.44 150 VAL A C 1
ATOM 1117 O O . VAL A 1 150 ? -6.740 4.999 4.254 1.00 98.44 150 VAL A O 1
ATOM 1120 N N . GLU A 1 151 ? -7.942 6.532 5.361 1.00 98.44 151 GLU A N 1
ATOM 1121 C CA . GLU A 1 151 ? -7.322 7.669 4.669 1.00 98.44 151 GLU A CA 1
ATOM 1122 C C . GLU A 1 151 ? -5.845 7.860 5.046 1.00 98.44 151 GLU A C 1
ATOM 1124 O O . GLU A 1 151 ? -5.022 8.163 4.179 1.00 98.44 151 GLU A O 1
ATOM 1129 N N . GLN A 1 152 ? -5.470 7.618 6.306 1.00 98.56 152 GLN A N 1
ATOM 1130 C CA . GLN A 1 152 ? -4.061 7.620 6.719 1.00 98.56 152 GLN A CA 1
ATOM 1131 C C . GLN A 1 152 ? -3.262 6.514 6.023 1.00 98.56 152 GLN A C 1
ATOM 1133 O O . GLN A 1 152 ? -2.188 6.783 5.486 1.00 98.56 152 GLN A O 1
ATOM 1138 N N . LEU A 1 153 ? -3.809 5.297 5.950 1.00 98.62 153 LEU A N 1
ATOM 1139 C CA . LEU A 1 153 ? -3.198 4.193 5.207 1.00 98.62 153 LEU A CA 1
ATOM 1140 C C . LEU A 1 153 ? -2.979 4.561 3.741 1.00 98.62 153 LEU A C 1
ATOM 1142 O O . LEU A 1 153 ? -1.890 4.349 3.210 1.00 98.62 153 LEU A O 1
ATOM 1146 N N . ARG A 1 154 ? -3.986 5.160 3.091 1.00 98.81 154 ARG A N 1
ATOM 1147 C CA . ARG A 1 154 ? -3.844 5.650 1.716 1.00 98.81 154 ARG A CA 1
ATOM 1148 C C . ARG A 1 154 ? -2.709 6.656 1.608 1.00 98.81 154 ARG A C 1
ATOM 1150 O O . ARG A 1 154 ? -1.889 6.529 0.706 1.00 98.81 154 ARG A O 1
ATOM 1157 N N . ALA A 1 155 ? -2.651 7.636 2.506 1.00 98.81 155 ALA A N 1
ATOM 1158 C CA . ALA A 1 155 ? -1.613 8.656 2.474 1.00 98.81 155 ALA A CA 1
ATOM 1159 C C . ALA A 1 155 ? -0.206 8.043 2.581 1.00 98.81 155 ALA A C 1
ATOM 1161 O O . ALA A 1 155 ? 0.669 8.394 1.788 1.00 98.81 155 ALA A O 1
ATOM 1162 N N . GLU A 1 156 ? 0.011 7.105 3.505 1.00 98.62 156 GLU A N 1
ATOM 1163 C CA . GLU A 1 156 ? 1.316 6.457 3.671 1.00 98.62 156 GLU A CA 1
ATOM 1164 C C . GLU A 1 156 ? 1.672 5.523 2.508 1.00 98.62 156 GLU A C 1
ATOM 1166 O O . GLU A 1 156 ? 2.803 5.570 2.016 1.00 98.62 156 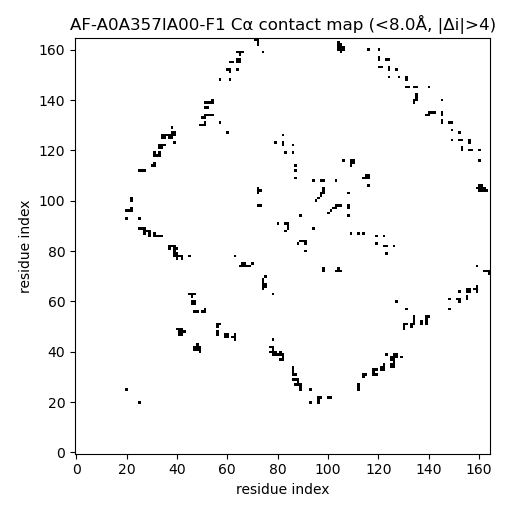GLU A O 1
ATOM 1171 N N . PHE A 1 157 ? 0.715 4.748 1.986 1.00 98.75 157 PHE A N 1
ATOM 1172 C CA . PHE A 1 157 ? 0.952 3.938 0.790 1.00 98.75 157 PHE A CA 1
ATOM 1173 C C . PHE A 1 157 ? 1.263 4.792 -0.434 1.00 98.75 157 PHE A C 1
ATOM 1175 O O . PHE A 1 157 ? 2.177 4.452 -1.181 1.00 98.75 157 PHE A O 1
ATOM 1182 N N . SER A 1 158 ? 0.577 5.921 -0.627 1.00 98.81 158 SER A N 1
ATOM 1183 C CA . SER A 1 158 ? 0.894 6.850 -1.713 1.00 98.81 158 SER A CA 1
ATOM 1184 C C . SER A 1 158 ? 2.325 7.356 -1.600 1.00 98.81 158 SER A C 1
ATOM 1186 O O . SER A 1 158 ? 3.078 7.282 -2.569 1.00 98.81 158 SER A O 1
ATOM 1188 N N . LYS A 1 159 ? 2.746 7.819 -0.414 1.00 98.56 159 LYS A N 1
ATOM 1189 C CA . LYS A 1 159 ? 4.137 8.243 -0.224 1.00 98.56 159 LYS A CA 1
ATOM 1190 C C . LYS A 1 159 ? 5.095 7.102 -0.556 1.00 98.56 159 LYS A C 1
ATOM 1192 O O . LYS A 1 159 ? 6.115 7.341 -1.193 1.00 98.56 159 LYS A O 1
ATOM 1197 N N . ARG A 1 160 ? 4.799 5.881 -0.098 1.00 98.19 160 ARG A N 1
ATOM 1198 C CA . ARG A 1 160 ? 5.668 4.716 -0.281 1.00 98.19 160 ARG A CA 1
ATOM 1199 C C . ARG A 1 160 ? 5.806 4.349 -1.753 1.00 98.19 160 ARG A C 1
ATOM 1201 O O . ARG A 1 160 ? 6.918 4.137 -2.225 1.00 98.19 160 ARG A O 1
ATOM 1208 N N . VAL A 1 161 ? 4.689 4.295 -2.472 1.00 98.69 161 VAL A N 1
ATOM 1209 C CA . VAL A 1 161 ? 4.646 3.935 -3.892 1.00 98.69 161 VAL A CA 1
ATOM 1210 C C . VAL A 1 161 ? 5.394 4.958 -4.745 1.00 98.69 161 VAL A C 1
ATOM 1212 O O . VAL A 1 161 ? 6.145 4.580 -5.645 1.00 98.69 161 VAL A O 1
ATOM 1215 N N . TYR A 1 162 ? 5.245 6.241 -4.415 1.00 98.62 162 TYR A N 1
ATOM 1216 C CA . TYR A 1 162 ? 5.896 7.346 -5.114 1.00 98.62 162 TYR A CA 1
ATOM 1217 C C . TYR A 1 162 ? 7.273 7.730 -4.544 1.00 98.62 162 TYR A C 1
ATOM 1219 O O . TYR A 1 162 ? 7.849 8.726 -4.979 1.00 98.62 162 TYR A O 1
ATOM 1227 N N . TRP A 1 163 ? 7.828 6.980 -3.588 1.00 98.12 163 TRP A N 1
ATOM 1228 C CA . TRP A 1 163 ? 9.104 7.320 -2.953 1.00 98.12 163 TRP A CA 1
ATOM 1229 C C . TRP A 1 163 ? 10.265 7.261 -3.951 1.00 98.12 163 TRP A C 1
ATOM 1231 O O . TRP A 1 163 ? 10.381 6.300 -4.702 1.00 98.12 163 TRP A O 1
ATOM 1241 N N . THR A 1 164 ? 11.143 8.264 -3.956 1.00 95.94 164 THR A N 1
ATOM 1242 C CA . THR A 1 164 ? 12.239 8.378 -4.940 1.00 95.94 164 THR A CA 1
ATOM 1243 C C . THR A 1 164 ? 13.644 8.272 -4.344 1.00 95.94 164 THR A C 1
ATOM 1245 O O . THR A 1 164 ? 14.611 8.454 -5.081 1.00 95.94 164 THR A O 1
ATOM 1248 N N . GLY A 1 165 ? 13.772 7.964 -3.047 1.00 85.56 165 GLY A N 1
ATOM 1249 C CA . GLY A 1 165 ? 15.065 7.914 -2.347 1.00 85.56 165 GLY A CA 1
ATOM 1250 C C . GLY A 1 165 ? 15.341 9.129 -1.479 1.00 85.56 165 GLY A C 1
ATOM 1251 O O . GLY A 1 165 ? 15.011 10.256 -1.908 1.00 85.56 165 GLY A O 1
#

Foldseek 3Di:
DDDDDDDPPPPPPPPPPPPPDALLNDEAPAPLAADQPAAFAQDPPFPQRPAQLAPVNLVSVLDVLLADPVPALCSDCRRPLVLLCNNLVDHPSSVCNCCPVVVDHLLRSCVSHVHDLVSSLNNQLSNCLVRLVNCCVSVNDPPVVSVVSSVSSSVSNVCSRPPRD

Radius of gyration: 22.75 Å; Cα contacts (8 Å, |Δi|>4): 214; chains: 1; bounding box: 77×55×52 Å

pLDDT: mean 90.03, std 16.6, range [41.38, 98.88]

Solvent-accessible surface area (backbone atoms only — not comparable to full-atom values): 9411 Å² total; per-residue (Å²): 135,90,81,81,88,81,82,82,78,78,79,75,81,76,76,79,69,76,76,76,76,52,61,90,74,66,68,47,86,47,86,36,64,66,50,79,84,54,69,53,46,62,33,98,89,46,86,28,80,69,66,38,83,48,68,64,36,56,55,31,46,35,49,58,42,38,35,45,78,91,50,54,52,66,17,66,51,75,40,45,39,71,55,49,30,64,47,55,44,41,54,69,67,59,51,48,38,35,33,68,78,66,66,28,24,56,40,46,48,25,56,74,53,73,32,54,51,68,30,52,41,49,21,56,37,44,17,46,46,62,53,50,50,39,16,38,74,68,63,55,40,50,76,74,52,38,57,56,51,53,52,48,30,39,53,26,29,47,51,37,34,66,34,84,109

Nearest PDB structures (fol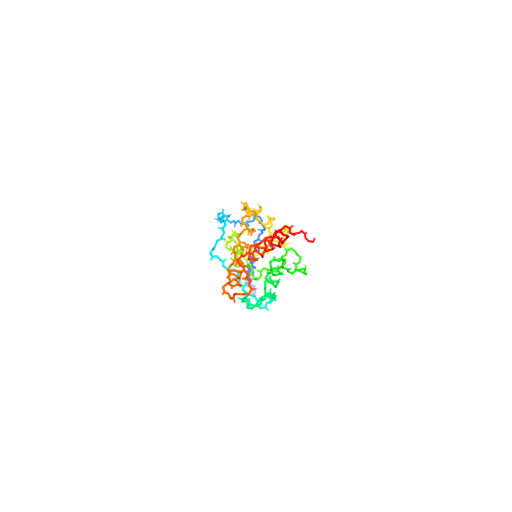dseek):
  1phn-assembly1_B  TM=3.392E-01  e=1.835E+00  Cyanidium caldarium
  8rbz-assembly1_a  TM=2.434E-01  e=9.306E+00  Homo sapiens